Protein AF-A0A830CC19-F1 (afdb_monomer)

Structure (mmCIF, N/CA/C/O backbone):
data_AF-A0A830CC19-F1
#
_entry.id   AF-A0A830CC19-F1
#
loop_
_atom_site.group_PDB
_atom_site.id
_atom_site.type_symbol
_atom_site.label_atom_id
_atom_site.label_alt_id
_atom_site.label_comp_id
_atom_site.label_asym_id
_atom_site.label_entity_id
_atom_site.label_seq_id
_atom_site.pdbx_PDB_ins_code
_atom_site.Cartn_x
_atom_site.Cartn_y
_atom_site.Cartn_z
_atom_site.occupancy
_atom_site.B_iso_or_equiv
_atom_site.auth_seq_id
_atom_site.auth_comp_id
_atom_site.auth_asym_id
_atom_site.auth_atom_id
_atom_site.pdbx_PDB_model_num
ATOM 1 N N . MET A 1 1 ? -9.534 -7.531 -11.615 1.00 38.44 1 MET A N 1
ATOM 2 C CA . MET A 1 1 ? -8.962 -6.217 -11.970 1.00 38.44 1 MET A CA 1
ATOM 3 C C . MET A 1 1 ? -7.950 -5.906 -10.878 1.00 38.44 1 MET A C 1
ATOM 5 O O . MET A 1 1 ? -8.348 -5.675 -9.750 1.00 38.44 1 MET A O 1
ATOM 9 N N . PHE A 1 2 ? -6.692 -6.296 -11.059 1.00 50.22 2 PHE A N 1
ATOM 10 C CA . PHE A 1 2 ? -5.676 -5.573 -11.840 1.00 50.22 2 PHE A CA 1
ATOM 11 C C . PHE A 1 2 ? -5.353 -4.166 -11.279 1.00 50.22 2 PHE A C 1
ATOM 13 O O . PHE A 1 2 ? -4.936 -3.281 -12.008 1.00 50.22 2 PHE A O 1
ATOM 20 N N . GLN A 1 3 ? -5.650 -3.906 -9.996 1.00 52.31 3 GLN A N 1
ATOM 21 C CA . GLN A 1 3 ? -5.269 -2.649 -9.325 1.00 52.31 3 GLN A CA 1
ATOM 22 C C . GLN A 1 3 ? -3.866 -2.715 -8.691 1.00 52.31 3 GLN A C 1
ATOM 24 O O . GLN A 1 3 ? -3.390 -1.707 -8.181 1.00 52.31 3 GLN A O 1
ATOM 29 N N . MET A 1 4 ? -3.202 -3.877 -8.722 1.00 53.56 4 MET A N 1
ATOM 30 C CA . MET A 1 4 ? -1.848 -4.082 -8.177 1.00 53.56 4 MET A CA 1
ATOM 31 C C . MET A 1 4 ? -0.769 -4.229 -9.252 1.00 53.56 4 MET A C 1
ATOM 33 O O . MET A 1 4 ? 0.402 -4.385 -8.926 1.00 53.56 4 MET A O 1
ATOM 37 N N . ASP A 1 5 ? -1.140 -4.145 -10.523 1.00 54.81 5 ASP A N 1
ATOM 38 C CA . ASP A 1 5 ? -0.278 -4.494 -11.656 1.00 54.81 5 ASP A CA 1
ATOM 39 C C . ASP A 1 5 ? 0.671 -3.370 -12.060 1.00 54.81 5 ASP A C 1
ATOM 41 O O . ASP A 1 5 ? 1.361 -3.442 -13.072 1.00 54.81 5 ASP A O 1
ATOM 45 N N . GLU A 1 6 ? 0.729 -2.324 -11.247 1.00 62.34 6 GLU A N 1
ATOM 46 C CA . GLU A 1 6 ? 1.799 -1.349 -11.341 1.00 62.34 6 GLU A CA 1
ATOM 47 C C . GLU A 1 6 ? 3.054 -1.840 -1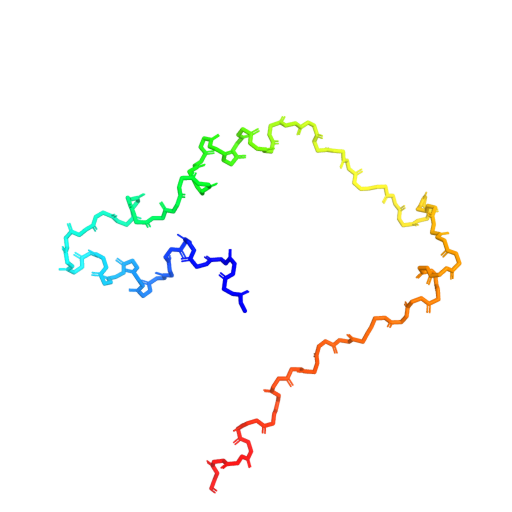0.614 1.00 62.34 6 GLU A C 1
ATOM 49 O O . GLU A 1 6 ? 4.132 -1.389 -10.971 1.00 62.34 6 GLU A O 1
ATOM 54 N N . ILE A 1 7 ? 2.968 -2.782 -9.659 1.00 74.31 7 ILE A N 1
ATOM 55 C CA . ILE A 1 7 ? 4.164 -3.434 -9.106 1.00 74.31 7 ILE A CA 1
ATOM 56 C C . ILE A 1 7 ? 4.457 -4.693 -9.936 1.00 74.31 7 ILE A C 1
ATOM 58 O O . ILE A 1 7 ? 3.660 -5.634 -9.898 1.00 74.31 7 ILE A O 1
ATOM 62 N N . PRO A 1 8 ? 5.602 -4.765 -10.642 1.00 76.25 8 PRO A N 1
ATOM 63 C CA . PRO A 1 8 ? 5.940 -5.928 -11.450 1.00 76.25 8 PRO A CA 1
ATOM 64 C C . PRO A 1 8 ? 6.044 -7.178 -10.573 1.00 76.25 8 PRO A C 1
ATOM 66 O O . PRO A 1 8 ? 6.705 -7.181 -9.528 1.00 76.25 8 PRO A O 1
ATOM 69 N N . CYS A 1 9 ? 5.408 -8.267 -11.005 1.00 83.56 9 CYS A N 1
ATOM 70 C CA . CYS A 1 9 ? 5.555 -9.544 -10.321 1.00 83.56 9 CYS A CA 1
ATOM 71 C C . CYS A 1 9 ? 6.976 -10.107 -10.544 1.00 83.56 9 CYS A C 1
ATOM 73 O O . CYS A 1 9 ? 7.718 -9.618 -11.401 1.00 83.56 9 CYS A O 1
ATOM 75 N N . PRO A 1 10 ? 7.398 -11.169 -9.831 1.00 86.25 10 PRO A N 1
ATOM 76 C CA . PRO A 1 10 ? 8.720 -11.762 -10.050 1.00 86.25 10 PRO A CA 1
ATOM 77 C C . PRO A 1 10 ? 8.997 -12.161 -11.512 1.00 86.25 10 PRO A C 1
ATOM 79 O O . PRO A 1 10 ? 10.142 -12.073 -11.964 1.00 86.25 10 PRO A O 1
ATOM 82 N N . HIS A 1 11 ? 7.962 -12.559 -12.264 1.00 88.12 11 HIS A N 1
ATOM 83 C CA . HIS A 1 11 ? 8.088 -12.863 -13.692 1.00 88.12 11 HIS A CA 1
ATOM 84 C C . HIS A 1 11 ? 8.393 -11.601 -14.508 1.00 88.12 11 HIS A C 1
ATOM 86 O O . HIS A 1 11 ? 9.340 -11.611 -15.291 1.00 88.12 11 HIS A O 1
ATOM 92 N N . ASP A 1 12 ? 7.679 -10.502 -14.262 1.00 85.81 12 ASP A N 1
ATOM 93 C CA . ASP A 1 12 ? 7.902 -9.224 -14.948 1.00 85.81 12 ASP A CA 1
ATOM 94 C C . ASP A 1 12 ? 9.289 -8.662 -14.627 1.00 85.81 12 ASP A C 1
ATOM 96 O O . ASP A 1 12 ? 10.013 -8.258 -15.530 1.00 85.81 12 ASP A O 1
ATOM 100 N N . ILE A 1 13 ? 9.726 -8.731 -13.362 1.00 86.88 13 ILE A N 1
ATOM 101 C CA . ILE A 1 13 ? 11.085 -8.334 -12.950 1.00 86.88 13 ILE A CA 1
ATOM 102 C C . ILE A 1 13 ? 12.144 -9.128 -13.722 1.00 86.88 13 ILE A C 1
ATOM 104 O O . ILE A 1 13 ? 13.182 -8.580 -14.096 1.00 86.88 13 ILE A O 1
ATOM 108 N N . THR A 1 14 ? 11.905 -10.420 -13.947 1.00 91.62 14 THR A N 1
ATOM 109 C CA . THR A 1 14 ? 12.828 -11.277 -14.700 1.00 91.62 14 THR A CA 1
ATOM 110 C C . THR A 1 14 ? 12.878 -10.856 -16.166 1.00 91.62 14 THR A C 1
ATOM 112 O O . THR A 1 14 ? 13.966 -10.639 -16.688 1.00 91.62 14 THR A O 1
ATOM 115 N N . VAL A 1 15 ? 11.725 -10.643 -16.809 1.00 90.38 15 VAL A N 1
ATOM 116 C CA . VAL A 1 15 ? 11.656 -10.163 -18.200 1.00 90.38 15 VAL A CA 1
ATOM 117 C C . VAL A 1 15 ? 12.332 -8.799 -18.354 1.00 90.38 15 VAL A C 1
ATOM 119 O O . VAL A 1 15 ? 13.114 -8.616 -19.282 1.00 90.38 15 VAL A O 1
ATOM 122 N N . LEU A 1 16 ? 12.095 -7.863 -17.430 1.00 90.56 16 LEU A N 1
ATOM 123 C CA . LEU A 1 16 ? 12.706 -6.528 -17.438 1.00 90.56 16 LEU A CA 1
ATOM 124 C C . LEU A 1 16 ? 14.235 -6.601 -17.376 1.00 90.56 16 LEU A C 1
ATOM 126 O O . LEU A 1 16 ? 14.914 -5.909 -18.133 1.00 90.56 16 LEU A O 1
ATOM 130 N N . LYS A 1 17 ? 14.777 -7.499 -16.546 1.00 88.94 17 LYS A N 1
ATOM 131 C CA . LYS A 1 17 ? 16.223 -7.749 -16.476 1.00 88.94 17 LYS A CA 1
ATOM 132 C C . LYS A 1 17 ? 16.782 -8.313 -17.781 1.00 88.94 17 LYS A C 1
ATOM 134 O O . LYS A 1 17 ? 17.826 -7.843 -18.224 1.00 88.94 17 LYS A O 1
ATOM 139 N N . GLU A 1 18 ? 16.092 -9.268 -18.405 1.00 93.06 18 GLU A N 1
ATOM 140 C CA . GLU A 1 18 ? 16.506 -9.849 -19.693 1.00 93.06 18 GLU A CA 1
ATOM 141 C C . GLU A 1 18 ? 16.591 -8.788 -20.800 1.00 93.06 18 GLU A C 1
ATOM 143 O O . GLU A 1 18 ? 17.502 -8.814 -21.626 1.00 93.06 18 GLU A O 1
ATOM 148 N N . VAL A 1 19 ? 15.691 -7.799 -20.787 1.00 92.62 19 VAL A N 1
ATOM 149 C CA . VAL A 1 19 ? 15.708 -6.684 -21.750 1.00 92.62 19 VAL A CA 1
ATOM 150 C C . VAL A 1 19 ? 16.538 -5.478 -21.288 1.00 92.62 19 VAL A C 1
ATOM 152 O O . VAL A 1 19 ? 16.482 -4.423 -21.917 1.00 92.62 19 VAL A O 1
ATOM 155 N N . SER A 1 20 ? 17.336 -5.619 -20.222 1.00 89.88 20 SER A N 1
ATOM 156 C CA . SER A 1 20 ? 18.180 -4.551 -19.651 1.00 89.88 20 SER A CA 1
ATOM 157 C C . SER A 1 20 ? 17.416 -3.280 -19.252 1.00 89.88 20 SER A C 1
ATOM 159 O O . SER A 1 20 ? 17.976 -2.183 -19.251 1.00 89.88 20 SER A O 1
ATOM 161 N N . LEU A 1 21 ? 16.136 -3.421 -18.904 1.00 88.88 21 LEU A N 1
ATOM 162 C CA . LEU A 1 21 ? 15.342 -2.358 -18.304 1.00 88.88 21 LEU A CA 1
ATOM 163 C C . LEU A 1 21 ? 15.468 -2.421 -16.787 1.00 88.88 21 LEU A C 1
ATOM 165 O O . LEU A 1 21 ? 15.482 -3.494 -16.184 1.00 88.88 21 LEU A O 1
ATOM 169 N N . ASP A 1 22 ? 15.536 -1.249 -16.168 1.00 85.00 22 ASP A N 1
ATOM 170 C CA . ASP A 1 22 ? 15.500 -1.138 -14.719 1.00 85.00 22 ASP A CA 1
ATOM 171 C C . ASP A 1 22 ? 14.066 -1.393 -14.219 1.00 85.00 22 ASP A C 1
ATOM 173 O O . ASP A 1 22 ? 13.168 -0.608 -14.545 1.00 85.00 22 ASP A O 1
ATOM 177 N N . PRO A 1 23 ? 13.827 -2.445 -13.412 1.00 78.50 23 PRO A N 1
ATOM 178 C CA . PRO A 1 23 ? 12.508 -2.714 -12.853 1.00 78.50 23 PRO A CA 1
ATOM 179 C C . PRO A 1 23 ? 11.969 -1.572 -11.986 1.00 78.50 23 PRO A C 1
ATOM 181 O O . PRO A 1 23 ? 10.755 -1.438 -11.852 1.00 78.50 23 PRO A O 1
ATOM 184 N N . TYR A 1 24 ? 12.850 -0.742 -11.417 1.00 76.75 24 TYR A N 1
ATOM 185 C CA . TYR A 1 24 ? 12.456 0.404 -10.600 1.00 76.75 24 TYR A CA 1
ATOM 186 C C . TYR A 1 24 ? 11.881 1.566 -11.414 1.00 76.75 24 TYR A C 1
ATOM 188 O O . TYR A 1 24 ? 11.083 2.332 -10.888 1.00 76.75 24 TYR A O 1
ATOM 196 N N . ASN A 1 25 ? 12.228 1.659 -12.700 1.00 80.19 25 ASN A N 1
ATOM 197 C CA . ASN A 1 25 ? 11.671 2.654 -13.622 1.00 80.19 25 ASN A CA 1
ATOM 198 C C . ASN A 1 25 ? 10.409 2.150 -14.341 1.00 80.19 25 ASN A C 1
ATOM 200 O O . ASN A 1 25 ? 9.859 2.858 -15.182 1.00 80.19 25 ASN A O 1
ATOM 204 N N . TYR A 1 26 ? 9.988 0.910 -14.073 1.00 79.38 26 TYR A N 1
ATOM 205 C CA . TYR A 1 26 ? 8.847 0.288 -14.740 1.00 79.38 26 TYR A CA 1
ATOM 206 C C . TYR A 1 26 ? 7.526 0.498 -13.991 1.00 79.38 26 TYR A C 1
ATOM 208 O O . TYR A 1 26 ? 6.474 0.547 -14.624 1.00 79.38 26 TYR A O 1
ATOM 216 N N . TYR A 1 27 ? 7.565 0.626 -12.661 1.00 79.75 27 TYR A N 1
ATOM 217 C CA . TYR A 1 27 ? 6.361 0.840 -11.863 1.00 79.75 27 TYR A CA 1
ATOM 218 C C . TYR A 1 27 ? 5.980 2.320 -11.766 1.00 79.75 27 TYR A C 1
ATOM 220 O O . TYR A 1 27 ? 6.813 3.214 -11.878 1.00 79.75 27 TYR A O 1
ATOM 228 N N . SER A 1 28 ? 4.695 2.567 -11.532 1.00 80.69 28 SER A N 1
ATOM 229 C CA . SER A 1 28 ? 4.130 3.906 -11.364 1.00 80.69 28 SER A CA 1
ATOM 230 C C . SER A 1 28 ? 4.700 4.635 -10.146 1.00 80.69 28 SER A C 1
ATOM 232 O O . SER A 1 28 ? 4.857 4.037 -9.077 1.00 80.69 28 SER A O 1
ATOM 234 N N . ASP A 1 29 ? 4.911 5.949 -10.264 1.00 82.56 29 ASP A N 1
ATOM 235 C CA . ASP A 1 29 ? 5.405 6.808 -9.178 1.00 82.56 29 ASP A CA 1
ATOM 236 C C . ASP A 1 29 ? 4.587 6.657 -7.882 1.00 82.56 29 ASP A C 1
ATOM 238 O O . ASP A 1 29 ? 5.131 6.794 -6.787 1.00 82.56 29 ASP A O 1
ATOM 242 N N . TYR A 1 30 ? 3.300 6.290 -7.970 1.00 78.50 30 TYR A N 1
ATOM 243 C CA . TYR A 1 30 ? 2.446 6.001 -6.809 1.00 78.50 30 TYR A CA 1
ATOM 244 C C . TYR A 1 30 ? 3.047 4.984 -5.824 1.00 78.50 30 TYR A C 1
ATOM 246 O O . TYR A 1 30 ? 2.779 5.064 -4.623 1.00 78.50 30 TYR A O 1
ATOM 254 N N . TYR A 1 31 ? 3.885 4.065 -6.307 1.00 78.50 31 TYR A N 1
ATOM 255 C CA . TYR A 1 31 ? 4.560 3.046 -5.500 1.00 78.50 31 TYR A CA 1
ATOM 256 C C . TYR A 1 31 ? 5.988 3.423 -5.099 1.00 78.50 31 TYR A C 1
ATOM 258 O O . TYR A 1 31 ? 6.671 2.653 -4.419 1.00 78.50 31 TYR A O 1
ATOM 266 N N . MET A 1 32 ? 6.454 4.621 -5.456 1.00 82.75 32 MET A N 1
ATOM 267 C CA . MET A 1 32 ? 7.718 5.126 -4.946 1.00 82.75 32 MET A CA 1
ATOM 268 C C . MET A 1 32 ? 7.628 5.279 -3.426 1.00 82.75 32 MET A C 1
ATOM 270 O O . MET A 1 32 ? 6.677 5.847 -2.886 1.00 82.75 32 MET A O 1
ATOM 274 N N . LYS A 1 33 ? 8.663 4.808 -2.721 1.00 83.62 33 LYS A N 1
ATOM 275 C CA . LYS A 1 33 ? 8.741 4.851 -1.254 1.00 83.62 33 LYS A CA 1
ATOM 276 C C . LYS A 1 33 ? 8.402 6.232 -0.689 1.00 83.62 33 LYS A C 1
ATOM 278 O O . LYS A 1 33 ? 7.686 6.326 0.301 1.00 83.62 33 LYS A O 1
ATOM 283 N N . GLU A 1 34 ? 8.905 7.294 -1.307 1.00 86.94 34 GLU A N 1
ATOM 284 C CA . GLU A 1 34 ? 8.677 8.674 -0.869 1.00 86.94 34 GLU A CA 1
ATOM 285 C C . GLU A 1 34 ? 7.204 9.088 -1.000 1.00 86.94 34 GLU A C 1
ATOM 287 O O . GLU A 1 34 ? 6.661 9.726 -0.095 1.00 86.94 34 GLU A O 1
ATOM 292 N N . ILE A 1 35 ? 6.528 8.664 -2.073 1.00 87.12 35 ILE A N 1
ATOM 293 C CA . ILE A 1 35 ? 5.099 8.918 -2.296 1.00 87.12 35 ILE A CA 1
ATOM 294 C C . ILE A 1 35 ? 4.248 8.087 -1.338 1.00 87.12 35 ILE A C 1
ATOM 296 O O . ILE A 1 35 ? 3.311 8.627 -0.747 1.00 87.12 35 ILE A O 1
ATOM 300 N N . MET A 1 36 ? 4.601 6.821 -1.096 1.00 84.56 36 MET A N 1
ATOM 301 C CA . MET A 1 36 ? 3.928 5.996 -0.088 1.00 84.56 36 MET A CA 1
ATOM 302 C C . MET A 1 36 ? 4.055 6.621 1.304 1.00 84.56 36 MET A C 1
ATOM 304 O O . MET A 1 36 ? 3.051 6.833 1.980 1.00 84.56 36 MET A O 1
ATOM 308 N N . VAL A 1 37 ? 5.275 6.980 1.714 1.00 87.69 37 VAL A N 1
ATOM 309 C CA . VAL A 1 37 ? 5.520 7.634 3.006 1.00 87.69 37 VAL A CA 1
ATOM 310 C C . VAL A 1 37 ? 4.717 8.924 3.107 1.00 87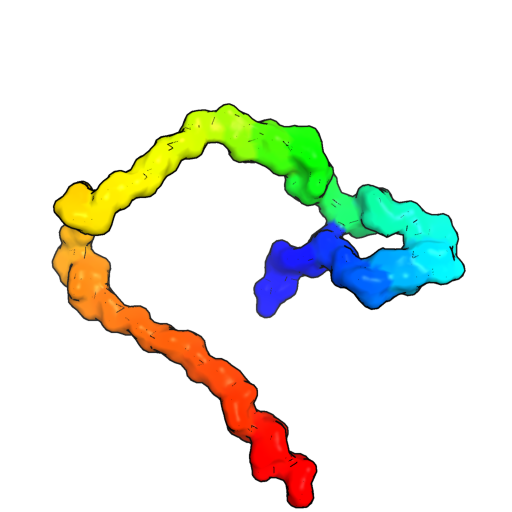.69 37 VAL A C 1
ATOM 312 O O . VAL A 1 37 ? 4.075 9.129 4.126 1.00 87.69 37 VAL A O 1
ATOM 315 N N . THR A 1 38 ? 4.685 9.753 2.062 1.00 89.00 38 THR A N 1
ATOM 316 C CA . THR A 1 38 ? 3.926 11.014 2.051 1.00 89.00 38 THR A CA 1
ATOM 317 C C . THR A 1 38 ? 2.416 10.786 2.133 1.00 89.00 38 THR A C 1
ATOM 319 O O . THR A 1 38 ? 1.728 11.457 2.903 1.00 89.00 38 THR A O 1
ATOM 322 N N . THR A 1 39 ? 1.893 9.815 1.382 1.00 86.88 39 THR A N 1
ATOM 323 C CA . THR A 1 39 ? 0.463 9.466 1.361 1.00 86.88 39 THR A CA 1
ATOM 324 C C . THR A 1 39 ? -0.015 9.010 2.737 1.00 86.88 39 THR A C 1
ATOM 326 O O . THR A 1 39 ? -1.058 9.458 3.213 1.00 86.88 39 THR A O 1
ATOM 329 N N . TYR A 1 40 ? 0.785 8.180 3.408 1.00 85.00 40 TYR A N 1
ATOM 330 C CA . TYR A 1 40 ? 0.497 7.652 4.742 1.00 85.00 40 TYR A CA 1
ATOM 331 C C . TYR A 1 40 ? 1.138 8.469 5.876 1.00 85.00 40 TYR A C 1
ATOM 333 O O . TYR A 1 40 ? 1.104 8.044 7.027 1.00 85.00 40 TYR A O 1
ATOM 341 N N . PHE A 1 41 ? 1.709 9.644 5.586 1.00 86.88 41 PHE A N 1
ATOM 342 C CA . PHE A 1 41 ? 2.372 10.484 6.593 1.00 86.88 41 PHE A CA 1
ATOM 343 C C . PHE A 1 41 ? 1.378 11.066 7.603 1.00 86.88 41 PHE A C 1
ATOM 345 O O . PHE A 1 41 ? 1.739 11.411 8.729 1.00 86.88 41 PHE A O 1
ATOM 352 N N . LYS A 1 42 ? 0.110 11.204 7.202 1.00 82.94 42 LYS A N 1
ATOM 353 C CA . LYS A 1 42 ? -0.952 11.650 8.103 1.00 82.94 42 LYS A CA 1
ATOM 354 C C . LYS A 1 42 ? -1.139 10.647 9.237 1.00 82.94 42 LYS A C 1
ATOM 356 O O . LYS A 1 42 ? -0.957 9.448 9.058 1.00 82.94 42 LYS A O 1
ATOM 361 N N . MET A 1 43 ? -1.542 11.159 10.399 1.00 79.38 43 MET A N 1
ATOM 362 C CA . MET A 1 43 ? -1.837 10.342 11.571 1.00 79.38 43 MET A CA 1
ATOM 363 C C . MET A 1 43 ? -2.851 9.255 11.200 1.00 79.38 43 MET A C 1
ATOM 365 O O . MET A 1 43 ? -3.999 9.548 10.869 1.00 79.38 43 MET A O 1
ATOM 369 N N . VAL A 1 44 ? -2.399 8.004 11.233 1.00 80.00 44 VAL A N 1
ATOM 370 C CA . VAL A 1 44 ? -3.275 6.843 11.128 1.00 80.00 44 VAL 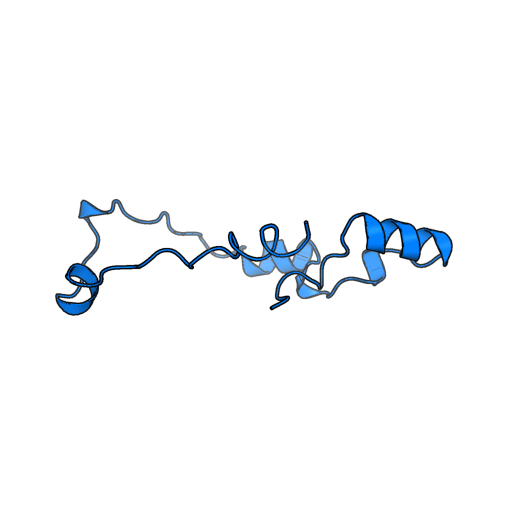A CA 1
ATOM 371 C C . VAL A 1 44 ? -3.950 6.706 12.482 1.00 80.00 44 VAL A C 1
ATOM 373 O O . VAL A 1 44 ? -3.308 6.346 13.469 1.00 80.00 44 VAL A O 1
ATOM 376 N N . TYR A 1 45 ? -5.231 7.057 12.545 1.00 81.06 45 TYR A N 1
ATOM 377 C CA . TYR A 1 45 ? -6.023 6.798 13.736 1.00 81.06 45 TYR A CA 1
ATOM 378 C C . TYR A 1 45 ? -6.223 5.286 13.866 1.00 81.06 45 TYR A C 1
ATOM 380 O O . TYR A 1 45 ? -6.531 4.633 12.863 1.00 81.06 45 TYR A O 1
ATOM 388 N N . PRO A 1 46 ? -6.023 4.708 15.062 1.00 80.56 46 PRO A N 1
ATOM 389 C CA . PRO A 1 46 ? -6.389 3.322 15.282 1.00 80.56 46 PRO A CA 1
ATOM 390 C C . PRO A 1 46 ? -7.883 3.162 15.000 1.00 80.56 46 PRO A C 1
ATOM 392 O O . PRO A 1 46 ? -8.685 4.033 15.340 1.00 80.56 46 PRO A O 1
ATOM 395 N N . ILE A 1 47 ? -8.243 2.052 14.363 1.00 85.81 47 ILE A N 1
ATOM 396 C CA . ILE A 1 47 ? -9.646 1.669 14.237 1.00 85.81 47 ILE A CA 1
ATOM 397 C C . ILE A 1 47 ? -10.152 1.386 15.655 1.00 85.81 47 ILE A C 1
ATOM 399 O O . ILE A 1 47 ? -9.498 0.664 16.412 1.00 85.81 47 ILE A O 1
ATOM 403 N N . GLU A 1 48 ? -11.275 2.001 16.019 1.00 85.50 48 GLU A N 1
ATOM 404 C CA . GLU A 1 48 ? -11.913 1.794 17.320 1.00 85.50 48 GLU A CA 1
ATOM 405 C C . GLU A 1 48 ? -12.348 0.330 17.477 1.00 85.50 48 GLU A C 1
ATOM 407 O O . GLU A 1 48 ? -12.455 -0.405 16.490 1.00 85.50 48 GLU A O 1
ATOM 412 N N . HIS A 1 49 ? -12.583 -0.123 18.708 1.00 87.56 49 HIS A N 1
ATOM 413 C CA . HIS A 1 49 ? -13.071 -1.482 18.914 1.00 87.56 49 HIS A CA 1
ATOM 414 C C . HIS A 1 49 ? -14.448 -1.637 18.248 1.00 87.56 49 HIS A C 1
ATOM 416 O O . HIS A 1 49 ? -15.217 -0.683 18.190 1.00 87.56 49 HIS A O 1
ATOM 422 N N . GLU A 1 50 ? -14.790 -2.834 17.762 1.00 83.44 50 GLU A N 1
ATOM 423 C CA . GLU A 1 50 ? -16.070 -3.071 17.070 1.00 83.44 50 GLU A CA 1
ATOM 424 C C . GLU A 1 50 ? -17.284 -2.659 17.924 1.00 83.44 50 GLU A C 1
ATOM 426 O O . GLU A 1 50 ? -18.287 -2.181 17.401 1.00 83.44 50 GLU A O 1
ATOM 431 N N . SER A 1 51 ? -17.169 -2.768 19.254 1.0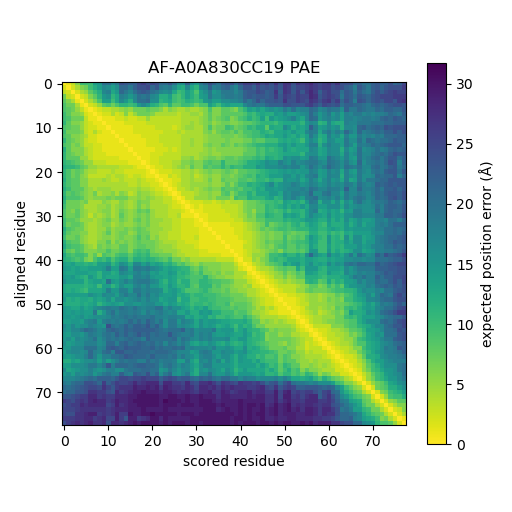0 84.06 51 SER A N 1
ATOM 432 C CA . SER A 1 51 ? -18.196 -2.313 20.207 1.00 84.06 51 SER A CA 1
ATOM 433 C C . SER A 1 51 ? -18.472 -0.813 20.175 1.00 84.06 51 SER A C 1
ATOM 435 O O . SER A 1 51 ? -19.544 -0.390 20.601 1.00 84.06 51 SER A O 1
ATOM 437 N N . ASP A 1 52 ? -17.502 -0.024 19.726 1.00 88.25 52 ASP A N 1
ATOM 438 C CA . ASP A 1 52 ? -17.559 1.435 19.716 1.00 88.25 52 ASP A CA 1
ATOM 439 C C . ASP A 1 52 ? -18.119 1.949 18.378 1.00 88.25 52 ASP A C 1
ATOM 441 O O . ASP A 1 52 ? -18.454 3.125 18.234 1.00 88.25 52 ASP A O 1
ATOM 445 N N . TRP A 1 53 ? -18.273 1.061 17.387 1.00 87.56 53 TRP A N 1
ATOM 446 C CA . TRP A 1 53 ? -18.752 1.427 16.064 1.00 87.56 53 TRP A CA 1
ATOM 447 C C . TRP A 1 53 ? -20.242 1.768 16.093 1.00 87.56 53 TRP A C 1
ATOM 449 O O . TRP A 1 53 ? -21.107 0.944 16.391 1.00 87.56 53 TRP A O 1
ATOM 459 N N . MET A 1 54 ? -20.561 2.992 15.682 1.00 83.69 54 MET A N 1
ATOM 460 C CA . MET A 1 54 ? -21.936 3.420 15.435 1.00 83.69 54 MET A CA 1
ATOM 461 C C . MET A 1 54 ? -22.423 2.861 14.089 1.00 83.69 54 MET A C 1
ATOM 463 O O . MET A 1 54 ? -22.349 3.531 13.059 1.00 83.69 54 MET A O 1
ATOM 467 N N . LEU A 1 55 ? -22.903 1.615 14.083 1.00 85.31 55 LEU A N 1
ATOM 468 C CA . LEU A 1 55 ? -23.496 0.989 12.898 1.00 85.31 55 LEU A CA 1
ATOM 469 C C . LEU A 1 55 ? -24.928 1.496 12.666 1.00 85.31 55 LEU A C 1
ATOM 471 O O . LEU A 1 55 ? -25.709 1.651 13.604 1.00 85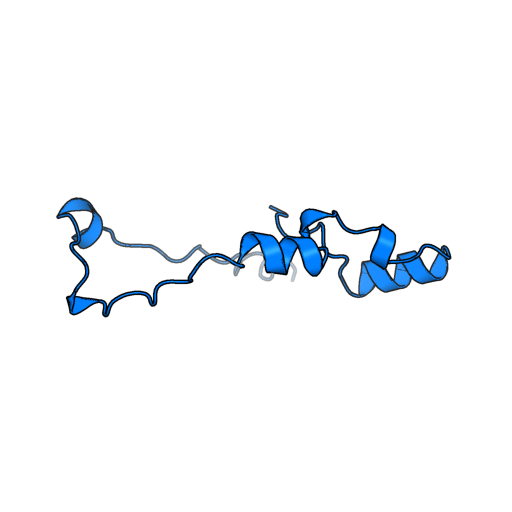.31 55 LEU A O 1
ATOM 475 N N . SER A 1 56 ? -25.301 1.727 11.405 1.00 85.06 56 SER A N 1
ATOM 476 C CA . SER A 1 56 ? -26.699 1.984 11.043 1.00 85.06 56 SER A CA 1
ATOM 477 C C . SER A 1 56 ? -27.492 0.672 11.014 1.00 85.06 56 SER A C 1
ATOM 479 O O . SER A 1 56 ? -26.922 -0.402 10.809 1.00 85.06 56 SER A O 1
ATOM 481 N N . ASN A 1 57 ? -28.822 0.748 11.133 1.00 82.31 57 ASN A N 1
ATOM 482 C CA . ASN A 1 57 ? -29.690 -0.429 10.989 1.00 82.31 57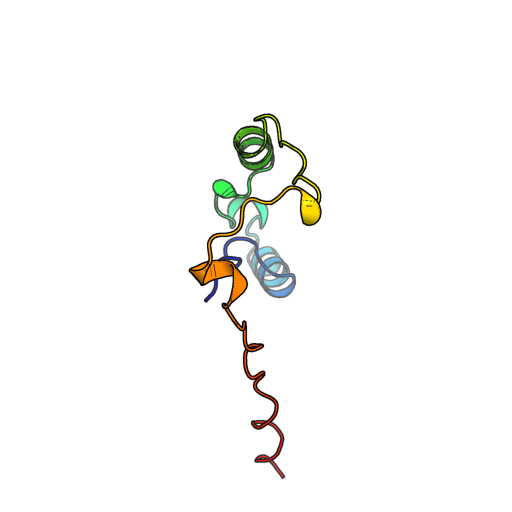 ASN A CA 1
ATOM 483 C C . ASN A 1 57 ? -29.493 -1.147 9.640 1.00 82.31 57 ASN A C 1
ATOM 485 O O . ASN A 1 57 ? -29.699 -2.352 9.548 1.00 82.31 57 ASN A O 1
ATOM 489 N N . GLU A 1 58 ? -29.113 -0.425 8.587 1.00 81.50 58 GLU A N 1
ATOM 490 C CA . GLU A 1 58 ? -28.852 -1.004 7.268 1.00 81.50 58 GLU A CA 1
ATOM 491 C C . GLU A 1 58 ? -27.557 -1.826 7.271 1.00 81.50 58 GLU A C 1
ATOM 493 O O . GLU A 1 58 ? -27.554 -2.973 6.830 1.00 81.50 58 GLU A O 1
ATOM 498 N N . THR A 1 59 ? -26.480 -1.285 7.849 1.00 79.50 59 THR A N 1
ATOM 499 C CA . THR A 1 59 ? -25.190 -1.979 7.958 1.00 79.50 59 THR A CA 1
ATOM 500 C C . THR A 1 59 ? -25.268 -3.175 8.9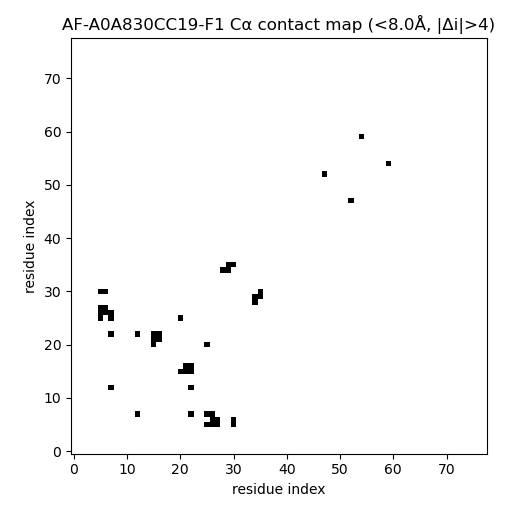05 1.00 79.50 59 THR A C 1
ATOM 502 O O . THR A 1 59 ? -24.697 -4.222 8.622 1.00 79.50 59 THR A O 1
ATOM 505 N N . GLN A 1 60 ? -26.009 -3.055 10.008 1.00 79.06 60 GLN A N 1
ATOM 506 C CA . GLN A 1 60 ? -26.139 -4.118 11.007 1.00 79.06 60 GLN A CA 1
ATOM 507 C C . GLN A 1 60 ? -26.912 -5.341 10.479 1.00 79.06 60 GLN A C 1
ATOM 509 O O . GLN A 1 60 ? -26.691 -6.458 10.937 1.00 79.06 60 GLN A O 1
ATOM 514 N N . ASN A 1 61 ? -27.784 -5.137 9.486 1.00 82.81 61 ASN A N 1
ATOM 515 C CA . ASN A 1 61 ? -28.521 -6.201 8.800 1.00 82.81 61 ASN A CA 1
ATOM 516 C C . ASN A 1 61 ? -27.832 -6.677 7.507 1.00 82.81 61 ASN A C 1
ATOM 518 O O . ASN A 1 61 ? -28.374 -7.530 6.798 1.00 82.81 61 ASN A O 1
ATOM 522 N N . MET A 1 62 ? -26.659 -6.132 7.171 1.00 84.44 62 MET A N 1
ATOM 523 C CA . MET A 1 62 ? -25.945 -6.489 5.953 1.00 84.44 62 MET A CA 1
ATOM 524 C C . MET A 1 62 ? -25.289 -7.864 6.104 1.00 84.44 62 MET A C 1
ATOM 526 O O . MET A 1 62 ? -24.336 -8.046 6.856 1.00 84.44 62 MET A O 1
ATOM 530 N N . VAL A 1 63 ? -25.770 -8.839 5.336 1.00 83.56 63 VAL A N 1
ATOM 531 C CA . VAL A 1 63 ? -25.133 -10.155 5.224 1.00 83.56 63 VAL A CA 1
ATOM 532 C C . VAL A 1 63 ? -24.157 -10.121 4.051 1.00 83.56 63 VAL A C 1
ATOM 534 O O . VAL A 1 63 ? -24.570 -10.078 2.892 1.00 83.56 63 VAL A O 1
ATOM 537 N N . VAL A 1 64 ? -22.855 -10.134 4.342 1.00 84.38 64 VAL A N 1
ATOM 538 C CA . VAL A 1 64 ? -21.812 -10.227 3.311 1.00 84.38 64 VAL A CA 1
ATOM 539 C C . VAL A 1 64 ? -21.634 -11.692 2.919 1.00 84.38 64 VAL A C 1
ATOM 541 O O . VAL A 1 64 ? -21.259 -12.526 3.740 1.00 84.38 64 VAL A O 1
ATOM 544 N N . ILE A 1 65 ? -21.906 -12.011 1.656 1.00 84.62 65 ILE A N 1
ATOM 545 C CA . ILE A 1 65 ? -21.675 -13.348 1.099 1.00 84.62 65 ILE A CA 1
ATOM 546 C C . ILE A 1 65 ? -20.224 -13.402 0.602 1.00 84.62 65 ILE A C 1
ATOM 548 O O . ILE A 1 65 ? -19.797 -12.470 -0.089 1.00 84.62 65 ILE A O 1
ATOM 552 N N . PRO A 1 66 ? -19.448 -14.455 0.926 1.00 80.12 66 PRO A N 1
ATOM 553 C CA . PRO A 1 66 ? -18.108 -14.596 0.378 1.00 80.12 66 PRO A CA 1
ATOM 554 C C . PRO A 1 66 ? -18.176 -14.651 -1.154 1.00 80.12 66 PRO A C 1
ATOM 556 O O . PRO A 1 66 ? -19.118 -15.230 -1.707 1.00 80.12 66 PRO A O 1
ATOM 559 N N . PRO A 1 67 ? -17.187 -14.085 -1.866 1.00 79.06 67 PRO A N 1
ATOM 560 C CA . PRO A 1 67 ? -17.104 -14.274 -3.303 1.00 79.06 67 PRO A CA 1
ATOM 561 C C . PRO A 1 67 ? -17.066 -15.775 -3.583 1.00 79.06 67 PRO A C 1
ATOM 563 O O . PRO A 1 67 ? -16.277 -16.510 -2.986 1.00 79.06 67 PRO A O 1
ATOM 566 N N . VAL A 1 68 ? -17.944 -16.235 -4.473 1.00 79.75 68 VAL A N 1
ATOM 567 C CA . VAL A 1 68 ? -17.928 -17.621 -4.934 1.00 79.75 68 VAL A CA 1
ATOM 568 C C . VAL A 1 68 ? -16.610 -17.802 -5.681 1.00 79.75 68 VAL A C 1
ATOM 570 O O . VAL A 1 68 ? -16.460 -17.348 -6.814 1.00 79.75 68 VAL A O 1
ATOM 573 N N . GLY A 1 69 ? -15.615 -18.381 -5.008 1.00 61.25 69 GLY A N 1
ATOM 574 C CA . GLY A 1 69 ? -14.346 -18.718 -5.634 1.00 61.25 69 GLY A CA 1
ATOM 575 C C . GLY A 1 69 ? -14.610 -19.610 -6.843 1.00 61.25 69 GLY A C 1
ATOM 576 O O . GLY A 1 69 ? -15.513 -20.447 -6.813 1.00 61.25 69 GLY A O 1
ATOM 577 N N . MET A 1 70 ? -13.836 -19.433 -7.914 1.00 58.34 70 MET A N 1
ATOM 578 C CA . MET A 1 70 ? -13.821 -20.348 -9.056 1.00 58.34 70 MET A CA 1
ATOM 579 C C . MET A 1 70 ? -13.309 -21.728 -8.605 1.00 58.34 70 MET A C 1
ATOM 581 O O . MET A 1 70 ? -12.182 -22.097 -8.897 1.00 58.34 70 MET A O 1
ATOM 585 N N . GLN A 1 71 ? -14.108 -22.495 -7.868 1.00 56.56 71 GLN A N 1
ATOM 586 C CA . GLN A 1 71 ? -13.790 -23.877 -7.502 1.00 56.56 71 GLN A CA 1
ATOM 587 C C . GLN A 1 71 ? -14.281 -24.888 -8.547 1.00 56.56 71 GLN A C 1
ATOM 589 O O . GLN A 1 71 ? -14.057 -26.075 -8.379 1.00 56.56 71 GLN A O 1
ATOM 594 N N . ASN A 1 72 ? -14.881 -24.444 -9.659 1.00 48.94 72 ASN A N 1
ATOM 595 C CA . ASN A 1 72 ? -15.533 -25.347 -10.618 1.00 48.94 72 ASN A CA 1
ATOM 596 C C . ASN A 1 72 ? -15.020 -25.235 -12.066 1.00 48.94 72 ASN A C 1
ATOM 598 O O . ASN A 1 72 ?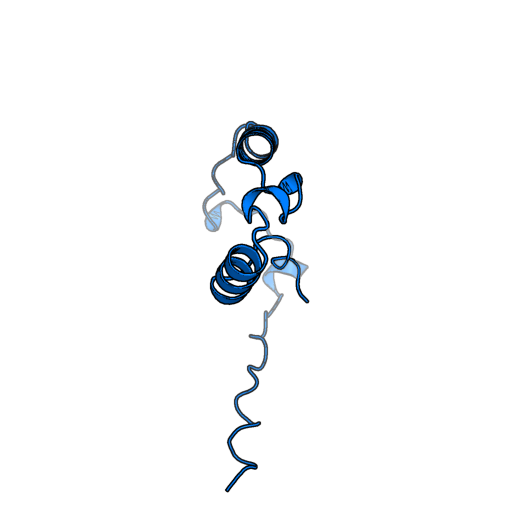 -15.763 -25.543 -12.994 1.00 48.94 72 ASN A O 1
ATOM 602 N N . LEU A 1 73 ? -13.775 -24.796 -12.295 1.00 49.47 73 LEU A N 1
ATOM 603 C CA . LEU A 1 73 ? -13.158 -24.869 -13.635 1.00 49.47 73 LEU A CA 1
ATOM 604 C C . LEU A 1 73 ? -12.132 -26.005 -13.788 1.00 49.47 73 LEU A C 1
ATOM 606 O O . LEU A 1 73 ? -11.777 -26.329 -14.918 1.00 49.47 73 LEU A O 1
ATOM 610 N N . GLU A 1 74 ? -11.711 -26.667 -12.703 1.00 49.09 74 GLU A N 1
ATOM 611 C CA . GLU A 1 74 ? -10.817 -27.836 -12.801 1.00 49.09 74 GLU A CA 1
ATOM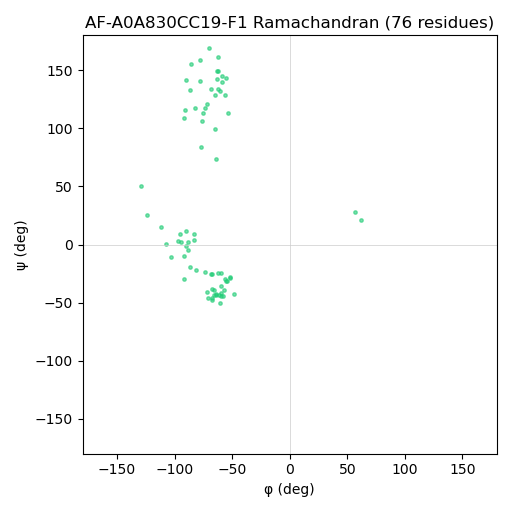 612 C C . GLU A 1 74 ? -11.561 -29.170 -13.009 1.00 49.09 74 GLU A C 1
ATOM 614 O O . GLU A 1 74 ? -10.991 -30.105 -13.568 1.00 49.09 74 GLU A O 1
ATOM 619 N N . ASP A 1 75 ? -12.861 -29.242 -12.700 1.00 52.38 75 ASP A N 1
ATOM 620 C CA . ASP A 1 75 ? -13.671 -30.463 -12.875 1.00 52.38 75 ASP A CA 1
ATOM 621 C C . ASP A 1 75 ? -14.214 -30.676 -14.306 1.00 52.38 75 ASP A C 1
ATOM 623 O O . ASP A 1 75 ? -14.936 -31.637 -14.563 1.00 52.38 75 ASP A O 1
ATOM 627 N N . GLN A 1 76 ? -13.856 -29.818 -15.269 1.00 52.22 76 GLN A N 1
ATOM 628 C CA . GLN A 1 76 ? -14.238 -29.956 -16.689 1.00 52.22 76 GLN A CA 1
ATOM 629 C C . GLN A 1 76 ? -13.048 -30.285 -17.611 1.00 52.22 76 GLN A C 1
ATOM 631 O O . GLN A 1 76 ? -13.159 -30.170 -18.831 1.00 52.22 76 GLN A O 1
ATOM 636 N N . ARG A 1 77 ? -11.901 -30.708 -17.058 1.00 50.50 77 ARG A N 1
ATOM 637 C CA . ARG A 1 77 ? -10.736 -31.148 -17.849 1.00 50.50 77 ARG A CA 1
ATOM 638 C C . ARG A 1 77 ? -10.199 -32.517 -17.415 1.00 50.50 77 ARG A C 1
ATOM 640 O O . ARG A 1 77 ? -8.999 -32.671 -17.189 1.00 50.50 77 ARG A O 1
ATOM 647 N N . LYS A 1 78 ? -11.092 -33.503 -17.315 1.00 39.78 78 LYS A N 1
ATOM 648 C CA . LYS A 1 78 ? -10.743 -34.929 -17.396 1.00 39.78 78 LYS A CA 1
ATOM 649 C C . LYS A 1 78 ? -11.269 -35.518 -18.692 1.00 39.78 78 LYS A C 1
ATOM 651 O O . LYS A 1 78 ? -12.415 -35.176 -19.050 1.00 39.78 78 LYS A O 1
#

Secondary structure (DSSP, 8-state):
--SSTTSPPHHHHHHHHHTT--GGGTS-GGGSHHHHHHHT-S--PPPPPGGG----HHHHT--PPPP----SSSTT--

Mean predicted aligned error: 13.19 Å

Sequence (78 aa):
MFQMDEIPCPHDITVLKEVSLDPYNYYSDYYMKEIMVTTYFKMVYPIEHESDWMLSNETQNMVVIPPVGMQNLEDQRK

Solvent-accessible surface area (backbone atoms only — not comparable to full-atom values): 5355 Å² total; per-residue (Å²): 133,83,83,64,70,50,57,70,50,77,67,50,44,50,54,29,52,77,70,74,42,62,60,82,78,69,37,52,68,76,73,36,66,69,47,43,49,58,72,62,61,57,87,78,74,78,82,73,59,79,90,71,57,87,71,49,79,68,62,74,68,58,81,84,75,77,79,84,68,88,80,74,70,73,82,77,73,125

pLDDT: mean 77.42, std 13.79, range [38.44, 93.06]

Organism: NCBI:txid374723

Radius of gyration: 21.03 Å; Cα contacts (8 Å, |Δi|>4): 24; chains: 1; bounding box: 48×47×42 Å

Foldseek 3Di:
DCPPVLQPDPVRCVVCVVVVHDSVVRHDPCPPPVNVCVVPVPDDDPDDDPVVDPDDPVRVPDDDDPPPPPPDPVVPPD